Protein AF-A0A1V1PJM5-F1 (afdb_monomer_lite)

Radius of gyration: 12.9 Å; chains: 1; bounding box: 28×24×35 Å

Secondary structure (DSSP, 8-state):
-EEEEETTTTEEEEEEESSHHHHHHHHHHHHTS-TTSTT-PPPSEEEEEEEETTSSSPEEEEEEEEEEEETTEEEE--

Sequence (78 aa):
MFTIEDEAHAELQDGEFGTEQDAMTELRRRAAIPWNEEPNLAPCTNVLVEYDKTATPRRERSRRAILDISAEGVFWHT

pLDDT: mean 86.34, std 7.19, range [67.88, 94.31]

Foldseek 3Di:
DKWKALPVVRGTDDDDDPDPVRVVVVVVVLLPDQCLDPPRPFRAWIKIWDWDPVDVVIDTPDIDTAWGQDNVGIDGDD

Struct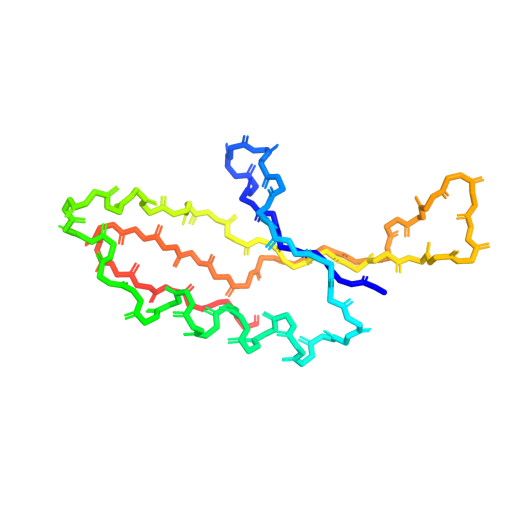ure (mmCIF, N/CA/C/O backbone):
data_AF-A0A1V1PJM5-F1
#
_entry.id   AF-A0A1V1PJM5-F1
#
loop_
_atom_site.group_PDB
_atom_site.id
_atom_site.type_symbol
_atom_site.label_atom_id
_atom_site.label_alt_id
_atom_site.label_comp_id
_atom_site.label_asym_id
_atom_site.label_entity_id
_atom_site.label_seq_id
_atom_site.pdbx_PDB_ins_code
_atom_site.Cartn_x
_atom_site.Cartn_y
_atom_site.Cartn_z
_atom_site.occupancy
_atom_site.B_iso_or_equiv
_atom_site.auth_seq_id
_atom_site.auth_comp_id
_atom_site.auth_asym_id
_atom_site.auth_atom_id
_atom_site.pdbx_PDB_model_num
ATOM 1 N N . MET A 1 1 ? -9.315 2.873 8.771 1.00 92.06 1 MET A N 1
ATOM 2 C CA . MET A 1 1 ? -8.507 3.921 8.096 1.00 92.06 1 MET A CA 1
ATOM 3 C C . MET A 1 1 ? -7.246 3.241 7.648 1.00 92.06 1 MET A C 1
ATOM 5 O O . MET A 1 1 ? -6.774 2.411 8.409 1.00 92.06 1 MET A O 1
ATOM 9 N N . PHE A 1 2 ? -6.731 3.561 6.472 1.00 93.69 2 PHE A N 1
ATOM 10 C CA . PHE A 1 2 ? -5.547 2.906 5.937 1.00 93.69 2 PHE A CA 1
ATOM 11 C C . PHE A 1 2 ? -4.447 3.927 5.661 1.00 93.69 2 PHE A C 1
ATOM 13 O O . PHE A 1 2 ? -4.749 5.055 5.276 1.00 93.69 2 PHE A O 1
ATOM 20 N N . THR A 1 3 ? -3.196 3.537 5.856 1.00 94.19 3 THR A N 1
ATOM 21 C CA . THR A 1 3 ? -2.005 4.298 5.457 1.00 94.19 3 THR A CA 1
ATOM 22 C C . THR A 1 3 ? -1.066 3.378 4.687 1.00 94.19 3 THR A C 1
ATOM 24 O O . THR A 1 3 ? -1.166 2.152 4.786 1.00 94.19 3 THR A O 1
ATOM 27 N N . ILE A 1 4 ? -0.179 3.974 3.895 1.00 92.56 4 ILE A N 1
ATOM 28 C CA . ILE A 1 4 ? 0.906 3.263 3.221 1.00 92.56 4 ILE A CA 1
ATOM 29 C C . ILE A 1 4 ? 2.201 3.703 3.898 1.00 92.56 4 ILE A C 1
ATOM 31 O O . ILE A 1 4 ? 2.445 4.903 4.004 1.00 92.56 4 ILE A O 1
ATOM 35 N N . GLU A 1 5 ? 3.022 2.764 4.351 1.00 91.19 5 GLU A N 1
ATOM 36 C CA . GLU A 1 5 ? 4.349 3.068 4.901 1.00 91.19 5 GLU A CA 1
ATOM 37 C C . GLU A 1 5 ? 5.421 2.436 4.015 1.00 91.19 5 GLU A C 1
ATOM 39 O O . GLU A 1 5 ? 5.223 1.336 3.501 1.00 91.19 5 GLU A O 1
ATOM 44 N N . ASP A 1 6 ? 6.549 3.118 3.841 1.00 86.06 6 ASP A N 1
ATOM 45 C CA . ASP A 1 6 ? 7.797 2.462 3.473 1.00 86.06 6 ASP A CA 1
ATOM 46 C C . ASP A 1 6 ? 8.426 1.881 4.743 1.00 86.06 6 ASP A C 1
ATOM 48 O O . ASP A 1 6 ? 9.010 2.599 5.560 1.00 86.06 6 ASP A O 1
ATOM 52 N N . GLU A 1 7 ? 8.272 0.574 4.935 1.00 84.94 7 GLU A N 1
ATOM 53 C CA . GLU A 1 7 ? 8.743 -0.108 6.139 1.00 84.94 7 GLU A CA 1
ATOM 54 C C . GLU A 1 7 ? 10.272 -0.093 6.248 1.00 84.94 7 GLU A C 1
ATOM 56 O O . GLU A 1 7 ? 10.805 0.030 7.352 1.00 84.94 7 GLU A O 1
ATOM 61 N N . ALA A 1 8 ? 10.986 -0.150 5.121 1.00 81.50 8 ALA A N 1
ATOM 62 C CA . ALA A 1 8 ? 12.447 -0.156 5.121 1.00 81.50 8 ALA A CA 1
ATOM 63 C C . ALA A 1 8 ? 13.029 1.177 5.616 1.00 81.50 8 ALA A C 1
ATOM 65 O O . ALA A 1 8 ? 14.097 1.205 6.232 1.00 81.50 8 ALA A O 1
ATOM 66 N N . HIS A 1 9 ? 12.308 2.273 5.374 1.00 81.94 9 HIS A N 1
ATOM 67 C CA . HIS A 1 9 ? 12.720 3.627 5.737 1.00 81.94 9 HIS A CA 1
ATOM 68 C C . HIS A 1 9 ? 11.973 4.186 6.957 1.00 81.94 9 HIS A C 1
ATOM 70 O O . HIS A 1 9 ? 12.249 5.311 7.373 1.00 81.94 9 HIS A O 1
ATOM 76 N N . ALA A 1 10 ? 11.061 3.405 7.552 1.00 82.88 10 ALA A N 1
ATOM 77 C CA . ALA A 1 10 ? 10.151 3.844 8.611 1.00 82.88 10 ALA A CA 1
ATOM 78 C C . ALA A 1 10 ? 9.419 5.156 8.254 1.00 82.88 10 ALA A C 1
ATOM 80 O O . ALA A 1 10 ? 9.205 6.024 9.105 1.00 82.88 10 ALA A O 1
ATOM 81 N N . GLU A 1 11 ? 9.059 5.301 6.979 1.00 83.69 11 GLU A N 1
ATOM 82 C CA . GLU A 1 11 ? 8.472 6.516 6.425 1.00 83.69 11 GLU A CA 1
ATOM 83 C C . GLU A 1 11 ? 6.984 6.305 6.148 1.00 83.69 11 GLU A C 1
ATOM 85 O O . GLU A 1 11 ? 6.589 5.423 5.387 1.00 83.69 11 GLU A O 1
ATOM 90 N N . LEU A 1 12 ? 6.136 7.146 6.742 1.00 84.88 12 LEU A N 1
ATOM 91 C CA . LEU A 1 12 ? 4.741 7.245 6.326 1.00 84.88 12 LEU A CA 1
ATOM 92 C C . LEU A 1 12 ? 4.702 7.899 4.949 1.00 84.88 12 LEU A C 1
ATOM 94 O O . LEU A 1 12 ? 5.058 9.067 4.813 1.00 84.88 12 LEU A O 1
ATOM 98 N N . GLN A 1 13 ? 4.235 7.171 3.942 1.00 82.12 13 GLN A N 1
ATOM 99 C CA . GLN A 1 13 ? 4.031 7.770 2.636 1.00 82.12 13 GLN A CA 1
ATOM 100 C C . GLN A 1 13 ? 2.708 8.529 2.638 1.00 82.12 13 GLN A C 1
ATOM 102 O O . GLN A 1 13 ? 1.682 7.995 3.065 1.00 82.12 13 GLN A O 1
ATOM 107 N N . ASP A 1 14 ? 2.737 9.764 2.136 1.00 79.06 14 ASP A N 1
ATOM 108 C CA . ASP A 1 14 ? 1.605 10.689 2.183 1.00 79.06 14 ASP A CA 1
ATOM 109 C C . ASP A 1 14 ? 0.270 10.030 1.791 1.00 79.06 14 ASP A C 1
ATOM 111 O O . ASP A 1 14 ? 0.141 9.389 0.738 1.00 79.06 14 ASP A O 1
ATOM 115 N N . GLY A 1 15 ? -0.732 10.224 2.657 1.00 83.12 15 GLY A N 1
ATOM 116 C CA . GLY A 1 15 ? -2.116 9.796 2.451 1.00 83.12 15 GLY A CA 1
ATOM 117 C C . GLY A 1 15 ? -2.730 9.049 3.639 1.00 83.12 15 GLY A C 1
ATOM 118 O O . GLY A 1 15 ? -2.192 8.061 4.131 1.00 83.12 15 GLY A O 1
ATOM 119 N N . GLU A 1 16 ? -3.924 9.483 4.057 1.00 92.19 16 GLU A N 1
ATOM 120 C CA . GLU A 1 16 ? -4.848 8.665 4.850 1.00 92.19 16 GLU A CA 1
ATOM 121 C C . GLU A 1 16 ? -6.009 8.230 3.944 1.00 92.19 16 GLU A C 1
ATOM 123 O O . GLU A 1 16 ? -6.702 9.061 3.354 1.00 92.19 16 GLU A O 1
ATOM 128 N N . PHE A 1 17 ? -6.256 6.926 3.855 1.00 93.69 17 PHE A N 1
ATOM 129 C CA . PHE A 1 17 ? -7.280 6.348 2.991 1.00 93.69 17 PHE A CA 1
ATOM 130 C C . PHE A 1 17 ? -8.489 5.873 3.804 1.00 93.69 17 PHE A C 1
ATOM 132 O O . PHE A 1 17 ? -8.375 5.286 4.891 1.00 93.69 17 PHE A O 1
ATOM 139 N N . GLY A 1 18 ? -9.685 6.140 3.275 1.00 92.62 18 GLY A N 1
ATOM 140 C CA . GLY A 1 18 ? -10.946 5.748 3.903 1.00 92.62 18 GLY A CA 1
ATOM 141 C C . GLY A 1 18 ? -11.177 4.241 3.847 1.00 92.62 18 GLY A C 1
ATOM 142 O O . GLY A 1 18 ? -11.625 3.653 4.835 1.00 92.62 18 GLY A O 1
ATOM 143 N N . THR A 1 19 ? -10.820 3.624 2.720 1.00 93.25 19 THR A N 1
ATOM 144 C CA . THR A 1 19 ? -11.002 2.195 2.450 1.00 93.25 19 THR A CA 1
ATOM 145 C C . THR A 1 19 ? -9.702 1.526 1.997 1.00 93.25 19 THR A C 1
ATOM 147 O O . THR A 1 19 ? -8.783 2.189 1.516 1.00 93.25 19 THR A O 1
ATOM 150 N N . GLU A 1 20 ? -9.635 0.197 2.120 1.00 92.69 20 GLU A N 1
ATOM 151 C CA . GLU A 1 20 ? -8.534 -0.604 1.567 1.00 92.69 20 GLU A CA 1
ATOM 152 C C . GLU A 1 20 ? -8.436 -0.417 0.049 1.00 92.69 20 GLU A C 1
ATOM 154 O O . GLU A 1 20 ? -7.344 -0.289 -0.494 1.00 92.69 20 GLU A O 1
ATOM 15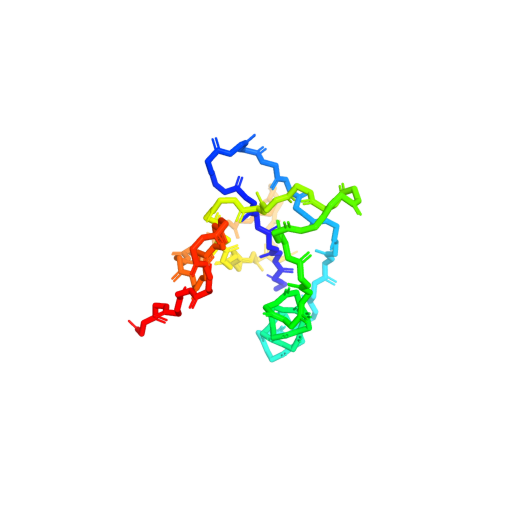9 N N . GLN A 1 21 ? -9.578 -0.314 -0.638 1.00 93.94 21 GLN A N 1
ATOM 160 C CA . GLN A 1 21 ? -9.626 -0.124 -2.085 1.00 93.94 21 GLN A CA 1
ATOM 161 C C . GLN A 1 21 ? -8.991 1.203 -2.527 1.00 93.94 21 GLN A C 1
ATOM 163 O O . GLN A 1 21 ? -8.324 1.237 -3.563 1.00 93.94 21 GLN A O 1
ATOM 168 N N . ASP A 1 22 ? -9.162 2.278 -1.755 1.00 94.12 22 ASP A N 1
ATOM 169 C CA . ASP A 1 22 ? -8.533 3.571 -2.046 1.00 94.12 22 ASP A CA 1
ATOM 170 C C . ASP A 1 22 ? -7.006 3.469 -1.921 1.00 94.12 22 ASP A C 1
ATOM 172 O O . ASP A 1 22 ? -6.280 3.880 -2.826 1.00 94.12 22 ASP A O 1
ATOM 176 N N . ALA A 1 23 ? -6.520 2.832 -0.851 1.00 93.00 23 ALA A N 1
ATOM 177 C CA . ALA A 1 23 ? -5.090 2.614 -0.642 1.00 93.00 23 ALA A CA 1
ATOM 178 C C . ALA A 1 23 ? -4.480 1.703 -1.723 1.00 93.00 23 ALA A C 1
ATOM 180 O O . ALA A 1 23 ? -3.419 1.997 -2.269 1.00 93.00 23 ALA A O 1
ATOM 181 N N . MET A 1 24 ? -5.184 0.636 -2.112 1.00 93.25 24 MET A N 1
ATOM 182 C CA . MET A 1 24 ? -4.772 -0.242 -3.212 1.00 93.25 24 MET A CA 1
ATOM 183 C C . MET A 1 24 ? -4.759 0.479 -4.565 1.00 93.25 24 MET A C 1
ATOM 185 O O . MET A 1 24 ? -3.934 0.169 -5.424 1.00 93.25 24 MET A O 1
ATOM 189 N N . THR A 1 25 ? -5.663 1.436 -4.779 1.00 93.81 25 THR A N 1
ATOM 190 C CA . THR A 1 25 ? -5.679 2.262 -5.997 1.00 93.81 25 THR A CA 1
ATOM 191 C C . THR A 1 25 ? -4.447 3.160 -6.055 1.00 93.81 25 THR A C 1
ATOM 193 O O . THR A 1 25 ? -3.811 3.245 -7.105 1.00 93.81 25 THR A O 1
ATOM 196 N N . GLU A 1 26 ? -4.054 3.754 -4.928 1.00 93.00 26 GLU A N 1
ATOM 197 C CA . GLU A 1 26 ? -2.818 4.533 -4.847 1.00 93.00 26 GLU A CA 1
ATOM 198 C C . GLU A 1 26 ? -1.570 3.658 -5.032 1.00 93.00 26 GLU A C 1
ATOM 200 O O . GLU A 1 26 ? -0.688 4.019 -5.808 1.00 93.00 26 GLU A O 1
ATOM 205 N N . LEU A 1 27 ? -1.511 2.473 -4.417 1.00 91.06 27 LEU A N 1
ATOM 206 C CA . LEU A 1 27 ? -0.409 1.525 -4.630 1.00 91.06 27 LEU A CA 1
ATOM 207 C C . LEU A 1 27 ? -0.272 1.135 -6.107 1.00 91.06 27 LEU A C 1
ATOM 209 O O . LEU A 1 27 ? 0.835 1.099 -6.638 1.00 91.06 27 LEU A O 1
ATOM 213 N N . ARG A 1 28 ? -1.389 0.909 -6.810 1.00 91.88 28 ARG A N 1
ATOM 214 C CA . ARG A 1 28 ? -1.380 0.649 -8.262 1.00 91.88 28 ARG A CA 1
ATOM 215 C C . ARG A 1 28 ? -0.890 1.852 -9.063 1.00 91.88 28 ARG A C 1
ATOM 217 O O . ARG A 1 28 ? -0.178 1.667 -10.045 1.00 91.88 28 ARG A O 1
ATOM 224 N N . ARG A 1 29 ? -1.246 3.073 -8.654 1.00 91.94 29 ARG A N 1
ATOM 225 C CA . ARG A 1 29 ? -0.735 4.304 -9.273 1.00 91.94 29 ARG A CA 1
ATOM 226 C C . ARG A 1 29 ? 0.780 4.420 -9.085 1.00 91.94 29 ARG A C 1
ATOM 228 O O . ARG A 1 29 ? 1.476 4.717 -10.049 1.00 91.94 29 ARG A O 1
ATOM 235 N N . ARG A 1 30 ? 1.290 4.149 -7.877 1.00 88.62 30 ARG A N 1
ATOM 236 C CA . ARG A 1 30 ? 2.729 4.165 -7.551 1.00 88.62 30 ARG A CA 1
ATOM 237 C C . ARG A 1 30 ? 3.497 3.083 -8.302 1.00 88.62 30 ARG A C 1
ATOM 239 O O . ARG A 1 30 ? 4.554 3.367 -8.847 1.00 88.62 30 ARG A O 1
ATOM 246 N N . ALA A 1 31 ? 2.934 1.885 -8.426 1.00 88.12 31 ALA A N 1
ATOM 247 C CA . ALA A 1 31 ? 3.498 0.796 -9.223 1.00 88.12 31 ALA A CA 1
ATOM 248 C C . ALA A 1 31 ? 3.687 1.141 -10.715 1.00 88.12 31 ALA A C 1
ATOM 250 O O . ALA A 1 31 ? 4.481 0.500 -11.393 1.00 88.12 31 ALA A O 1
ATOM 251 N N . ALA A 1 32 ? 2.960 2.127 -11.245 1.00 88.06 32 ALA A N 1
ATOM 252 C CA . ALA A 1 32 ? 3.080 2.549 -12.641 1.00 88.06 32 ALA A CA 1
ATOM 253 C C . ALA A 1 32 ? 4.142 3.644 -12.870 1.00 88.06 32 ALA A C 1
ATOM 255 O O . ALA A 1 32 ? 4.357 4.048 -14.012 1.00 88.06 32 ALA A O 1
ATOM 256 N N . ILE A 1 33 ? 4.775 4.157 -11.810 1.00 84.94 33 ILE A N 1
ATOM 257 C CA . ILE A 1 33 ? 5.814 5.187 -11.916 1.00 84.94 33 ILE A CA 1
ATOM 258 C C . ILE A 1 33 ? 7.133 4.526 -12.364 1.00 84.94 33 ILE A C 1
ATOM 260 O O . ILE A 1 33 ? 7.488 3.470 -11.838 1.00 84.94 33 ILE A O 1
ATOM 264 N N . PRO A 1 34 ? 7.880 5.120 -13.315 1.00 80.19 34 PRO A N 1
ATOM 265 C CA . PRO A 1 34 ? 9.214 4.650 -13.680 1.00 80.19 34 PRO A CA 1
ATOM 266 C C . PRO A 1 34 ? 10.218 5.035 -12.584 1.00 80.19 34 PRO A C 1
ATOM 268 O O . PRO A 1 34 ? 10.815 6.112 -12.594 1.00 80.19 34 PRO A O 1
ATOM 271 N N . TRP A 1 35 ? 10.370 4.153 -11.597 1.00 79.88 35 TRP A N 1
ATOM 272 C CA . TRP A 1 35 ? 11.275 4.328 -10.452 1.00 79.88 35 TRP A CA 1
ATOM 273 C C . TRP A 1 35 ? 12.756 4.105 -10.779 1.00 79.88 35 TRP A C 1
ATOM 275 O O . TRP A 1 35 ? 13.621 4.268 -9.926 1.00 79.88 35 TRP A O 1
ATOM 285 N N . ASN A 1 36 ? 13.054 3.707 -12.011 1.00 76.94 36 ASN A N 1
ATOM 286 C CA . ASN A 1 36 ? 14.403 3.538 -12.539 1.00 76.94 36 ASN A CA 1
ATOM 287 C C . ASN A 1 36 ? 14.950 4.813 -13.215 1.00 76.94 36 ASN A C 1
ATOM 289 O O . ASN A 1 36 ? 16.051 4.775 -13.762 1.00 76.94 36 ASN A O 1
ATOM 293 N N . GLU A 1 37 ? 14.198 5.918 -13.203 1.00 76.44 37 GLU A N 1
ATOM 294 C CA . GLU A 1 37 ? 14.570 7.196 -13.818 1.00 76.44 37 GLU A CA 1
ATOM 295 C C . GLU A 1 37 ? 14.650 8.312 -12.765 1.00 76.44 37 GLU A C 1
ATOM 297 O O . GLU A 1 37 ? 13.789 8.426 -11.889 1.00 76.44 37 GLU A O 1
ATOM 302 N N . GLU A 1 38 ? 15.667 9.176 -12.855 1.00 71.00 38 GLU A N 1
ATOM 303 C CA . GLU A 1 38 ? 15.744 10.375 -12.010 1.00 71.00 38 GLU A CA 1
ATOM 304 C C . GLU A 1 38 ? 14.522 11.290 -12.255 1.00 71.00 38 GLU A C 1
ATOM 306 O O . GLU A 1 38 ? 14.116 11.463 -13.407 1.00 71.00 38 GLU A O 1
ATOM 311 N N . PRO A 1 39 ? 13.930 11.921 -11.218 1.00 76.12 39 PRO A N 1
ATOM 312 C CA . PRO A 1 39 ? 14.365 11.992 -9.818 1.00 76.12 39 PRO A CA 1
ATOM 313 C C . PRO A 1 39 ? 13.690 10.957 -8.893 1.00 76.12 39 PRO A C 1
ATOM 315 O O . PRO A 1 39 ? 13.688 11.139 -7.676 1.00 76.12 39 PRO A O 1
ATOM 318 N N . ASN A 1 40 ? 13.055 9.918 -9.438 1.00 68.31 40 ASN A N 1
ATOM 319 C CA . ASN A 1 40 ? 12.207 9.019 -8.659 1.00 68.31 40 ASN A CA 1
ATOM 320 C C . ASN A 1 40 ? 13.064 8.037 -7.839 1.00 68.31 40 ASN A C 1
ATOM 322 O O . ASN A 1 40 ? 13.652 7.115 -8.394 1.00 68.31 40 ASN A O 1
ATOM 326 N N . LEU A 1 41 ? 13.112 8.201 -6.514 1.00 69.12 41 LEU A N 1
ATOM 327 C CA . LEU A 1 41 ? 13.692 7.200 -5.613 1.00 69.12 41 LEU A CA 1
ATOM 328 C C . LEU A 1 41 ? 12.632 6.133 -5.300 1.00 69.12 41 LEU A C 1
ATOM 330 O O . LEU A 1 41 ? 11.578 6.465 -4.761 1.00 69.12 41 LEU A O 1
ATOM 334 N N . ALA A 1 42 ? 12.894 4.873 -5.652 1.00 67.88 42 ALA A N 1
ATOM 335 C CA . ALA A 1 42 ? 11.967 3.769 -5.407 1.00 67.88 42 ALA A CA 1
ATOM 336 C C . ALA A 1 42 ? 11.679 3.589 -3.899 1.00 67.88 42 ALA A C 1
ATOM 338 O O . ALA A 1 42 ? 12.637 3.431 -3.137 1.00 67.88 42 ALA A O 1
ATOM 339 N N . PRO A 1 43 ? 10.406 3.553 -3.459 1.00 68.62 43 PRO A N 1
ATOM 340 C CA . PRO A 1 43 ? 10.078 3.120 -2.104 1.00 68.62 43 PRO A CA 1
ATOM 341 C C . PRO A 1 43 ? 10.331 1.615 -1.981 1.00 68.62 43 PRO A C 1
ATOM 343 O O . PRO A 1 43 ? 9.814 0.846 -2.787 1.00 68.62 43 PRO A O 1
ATOM 346 N N . CYS A 1 44 ? 11.108 1.174 -0.994 1.00 77.62 44 CYS A N 1
ATOM 347 C CA . CYS A 1 44 ? 11.594 -0.208 -0.951 1.00 77.62 44 CYS A CA 1
ATOM 348 C C . CYS A 1 44 ? 10.464 -1.210 -0.698 1.00 77.62 44 CYS A C 1
ATOM 350 O O . CYS A 1 44 ? 10.163 -2.029 -1.566 1.00 77.62 44 CYS A O 1
ATOM 352 N N . THR A 1 45 ? 9.824 -1.120 0.470 1.00 82.88 45 THR A N 1
ATOM 353 C CA . THR A 1 45 ? 8.791 -2.074 0.893 1.00 82.88 45 THR A CA 1
ATOM 354 C C . THR A 1 45 ? 7.573 -1.320 1.381 1.00 82.88 45 THR A C 1
ATOM 356 O O . THR A 1 45 ? 7.556 -0.765 2.477 1.00 82.88 45 THR A O 1
ATOM 359 N N . ASN A 1 46 ? 6.531 -1.313 0.556 1.00 84.06 46 ASN A N 1
ATOM 360 C CA . ASN A 1 46 ? 5.278 -0.650 0.868 1.00 84.06 46 ASN A CA 1
ATOM 361 C C . ASN A 1 46 ? 4.378 -1.603 1.654 1.00 84.06 46 ASN A C 1
ATOM 363 O O . ASN A 1 46 ? 3.910 -2.634 1.143 1.00 84.06 46 ASN A O 1
ATOM 367 N N . VAL A 1 47 ? 4.087 -1.213 2.889 1.00 87.94 47 VAL A N 1
ATOM 368 C CA . VAL A 1 47 ? 3.134 -1.893 3.759 1.00 87.94 47 VAL A CA 1
ATOM 369 C C . VAL A 1 47 ? 1.820 -1.125 3.804 1.00 87.94 47 VAL A C 1
ATOM 371 O O . VAL A 1 47 ? 1.793 0.102 3.872 1.00 87.94 47 VAL A O 1
ATOM 374 N N . LEU A 1 48 ? 0.712 -1.859 3.773 1.00 92.25 48 LEU A N 1
ATOM 375 C CA . LEU A 1 48 ? -0.616 -1.324 4.031 1.00 92.25 48 LEU A CA 1
ATOM 376 C C . LEU A 1 48 ? -0.949 -1.533 5.507 1.00 92.25 48 LEU A C 1
ATOM 378 O O . LEU A 1 48 ? -1.018 -2.676 5.973 1.00 92.25 48 LEU A O 1
ATOM 382 N N . VAL A 1 49 ? -1.184 -0.437 6.224 1.00 92.38 49 VAL A N 1
ATOM 383 C CA . VAL A 1 49 ? -1.504 -0.461 7.654 1.00 92.38 49 VAL A CA 1
ATOM 384 C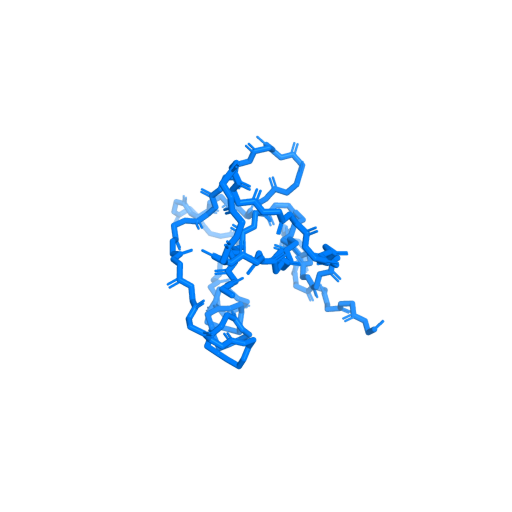 C . VAL A 1 49 ? -2.937 0.000 7.867 1.00 92.38 49 VAL A C 1
ATOM 386 O O . VAL A 1 49 ? -3.344 1.063 7.402 1.00 92.38 49 VAL A O 1
ATOM 389 N N . GLU A 1 50 ? -3.726 -0.807 8.568 1.00 94.31 50 GLU A N 1
ATOM 390 C CA . GLU A 1 50 ? -5.089 -0.480 8.964 1.00 94.31 50 GLU A CA 1
ATOM 391 C C . GLU A 1 50 ? -5.119 -0.009 10.419 1.00 94.31 50 GLU A C 1
ATOM 393 O O . GLU A 1 50 ? -4.660 -0.700 11.327 1.00 94.31 50 GLU A O 1
ATOM 398 N N . TYR A 1 51 ? -5.771 1.123 10.662 1.00 92.88 51 TYR A N 1
ATOM 399 C CA . TYR A 1 51 ? -6.011 1.667 11.991 1.00 92.88 51 TYR A CA 1
ATOM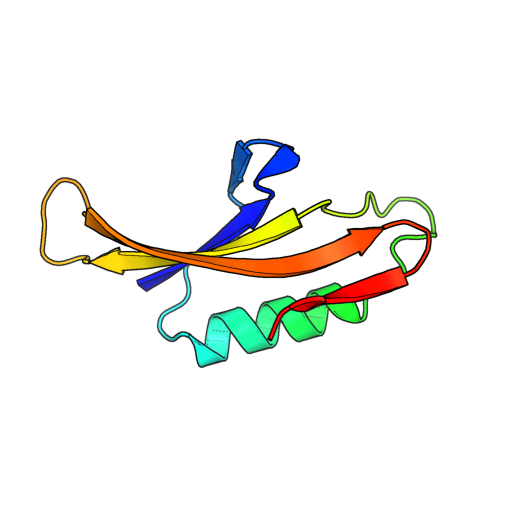 400 C C . TYR A 1 51 ? -7.490 1.690 12.370 1.00 92.88 51 TYR A C 1
ATOM 402 O O . TYR A 1 51 ? -8.365 2.101 11.589 1.00 92.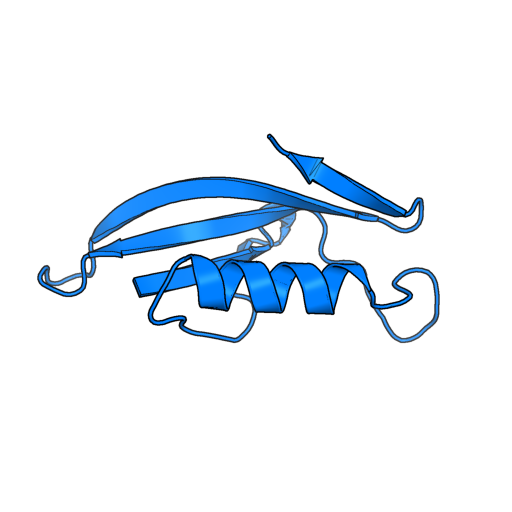88 51 TYR A O 1
ATOM 410 N N . ASP A 1 52 ? -7.728 1.363 13.640 1.00 90.69 52 ASP A N 1
ATOM 411 C CA . ASP A 1 52 ? -8.946 1.673 14.368 1.00 90.69 52 ASP A CA 1
ATOM 412 C C . ASP A 1 52 ? -8.945 3.138 14.822 1.00 90.69 52 ASP A C 1
ATOM 414 O O . ASP A 1 52 ? -8.135 3.549 15.660 1.00 90.69 52 ASP A O 1
ATOM 418 N N . LYS A 1 53 ? -9.880 3.925 14.283 1.00 87.94 53 LYS A N 1
ATOM 419 C CA . LYS A 1 53 ? -10.054 5.337 14.646 1.00 87.94 53 LYS A CA 1
ATOM 420 C C . LYS A 1 53 ? -10.936 5.551 15.878 1.00 87.94 53 LYS A C 1
ATOM 422 O O . LYS A 1 53 ? -11.049 6.692 16.314 1.00 87.94 53 LYS A O 1
ATOM 427 N N . THR A 1 54 ? -11.581 4.516 16.422 1.00 89.88 54 THR A N 1
ATOM 428 C CA . THR A 1 54 ? -12.451 4.671 17.602 1.00 89.88 54 THR A CA 1
ATOM 429 C C . THR A 1 54 ? -11.685 4.590 18.924 1.00 89.88 54 THR A C 1
ATOM 431 O O . THR A 1 54 ? -12.259 4.880 19.969 1.00 89.88 54 THR A O 1
ATOM 434 N N . ALA A 1 55 ? -10.409 4.191 18.897 1.00 84.38 55 ALA A N 1
ATOM 435 C CA . ALA A 1 55 ? -9.526 4.133 20.061 1.00 84.38 55 ALA A CA 1
ATOM 436 C C . ALA A 1 55 ? -8.592 5.357 20.128 1.00 84.38 55 ALA A C 1
ATOM 438 O O . ALA A 1 55 ? -8.160 5.867 19.092 1.00 84.38 55 ALA A O 1
ATOM 439 N N . THR A 1 56 ? -8.248 5.787 21.348 1.00 82.88 56 THR A N 1
ATOM 440 C CA . THR A 1 56 ? -7.279 6.866 21.603 1.00 82.88 56 THR A CA 1
ATOM 441 C C . THR A 1 56 ? -6.187 6.366 22.563 1.00 82.88 56 THR A C 1
ATOM 443 O O . THR A 1 56 ? -6.511 6.086 23.719 1.00 82.88 56 THR A O 1
ATOM 446 N N . PRO A 1 57 ? 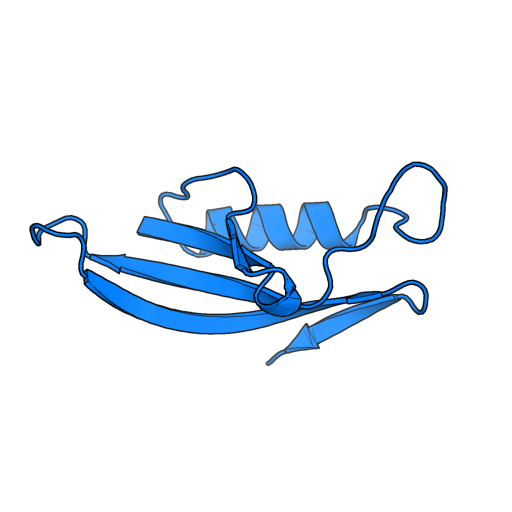-4.912 6.266 22.128 1.00 85.19 57 PRO A N 1
ATOM 447 C CA . PRO A 1 57 ? -4.426 6.521 20.766 1.00 85.19 57 PRO A CA 1
ATOM 448 C C . PRO A 1 57 ? -4.986 5.516 19.745 1.00 85.19 57 PRO A C 1
ATOM 450 O O . PRO A 1 57 ? -5.484 4.452 20.121 1.00 85.19 57 PRO A O 1
ATOM 453 N N . ARG A 1 58 ? -4.911 5.872 18.453 1.00 87.88 58 ARG A N 1
ATOM 454 C CA . ARG A 1 58 ? -5.331 4.994 17.349 1.00 87.88 58 ARG A CA 1
ATOM 455 C C . ARG A 1 58 ? -4.639 3.641 17.498 1.00 87.88 58 ARG A C 1
ATOM 457 O O . ARG A 1 58 ? -3.443 3.582 17.778 1.00 87.88 58 ARG A O 1
ATOM 464 N N . ARG A 1 59 ? -5.389 2.560 17.306 1.00 91.69 59 ARG A N 1
ATOM 465 C CA . ARG A 1 59 ? -4.870 1.195 17.439 1.00 91.69 59 ARG A CA 1
ATOM 466 C C . ARG A 1 59 ? -4.643 0.596 16.057 1.00 91.69 59 ARG A C 1
ATOM 468 O O . ARG A 1 59 ? -5.572 0.574 15.255 1.00 91.69 59 ARG A O 1
ATOM 475 N N . GLU A 1 60 ? -3.444 0.085 15.796 1.00 93.19 60 GLU A N 1
ATOM 476 C CA . GLU A 1 60 ? -3.175 -0.730 14.605 1.00 93.19 60 GLU A CA 1
ATOM 477 C C . GLU A 1 60 ? -4.028 -2.011 14.663 1.00 93.19 60 GLU A C 1
ATOM 479 O O . GLU A 1 60 ? -4.057 -2.714 15.679 1.00 93.19 60 GLU A O 1
ATOM 484 N N . ARG A 1 61 ? -4.783 -2.272 13.594 1.00 92.69 61 ARG A N 1
ATOM 485 C CA . ARG A 1 61 ? -5.596 -3.482 13.415 1.00 92.69 61 ARG A CA 1
ATOM 486 C C . ARG A 1 61 ? -4.861 -4.527 12.597 1.00 92.69 61 ARG A C 1
ATOM 488 O O . ARG A 1 61 ? -4.910 -5.703 12.944 1.00 92.69 61 ARG A O 1
ATOM 495 N N . SER A 1 62 ? -4.212 -4.101 11.520 1.00 93.31 62 SER A N 1
ATOM 496 C CA . SER A 1 62 ? -3.462 -4.982 10.635 1.00 93.31 62 SER A CA 1
ATOM 497 C C . SER A 1 62 ? -2.329 -4.228 9.941 1.00 93.31 62 SER A C 1
ATOM 499 O O . SER A 1 62 ? -2.410 -3.018 9.741 1.00 93.31 62 SER A O 1
ATOM 501 N N . ARG A 1 63 ? -1.286 -4.971 9.570 1.00 93.62 63 ARG A N 1
ATOM 502 C CA . ARG A 1 63 ? -0.137 -4.531 8.774 1.00 93.62 63 ARG A CA 1
ATOM 503 C C . ARG A 1 63 ? 0.215 -5.659 7.823 1.00 93.62 63 ARG A C 1
ATOM 505 O O . ARG A 1 63 ? 0.341 -6.805 8.257 1.00 93.62 63 ARG A O 1
ATOM 512 N N . ARG A 1 64 ? 0.333 -5.354 6.535 1.00 92.94 64 ARG A N 1
ATOM 513 C CA . ARG A 1 64 ? 0.671 -6.338 5.500 1.00 92.94 64 ARG A CA 1
ATOM 514 C C . ARG A 1 64 ? 1.609 -5.712 4.480 1.00 92.94 64 ARG A C 1
ATOM 516 O O . ARG A 1 64 ? 1.321 -4.621 3.998 1.00 92.94 64 ARG A O 1
ATOM 523 N N . ALA A 1 65 ? 2.686 -6.410 4.135 1.00 90.56 65 ALA A N 1
ATOM 524 C CA . ALA A 1 65 ? 3.474 -6.082 2.953 1.00 90.56 65 ALA A CA 1
ATOM 525 C C . ALA A 1 65 ? 2.617 -6.337 1.712 1.00 90.56 65 ALA A C 1
ATOM 527 O O . ALA A 1 65 ? 2.003 -7.397 1.596 1.00 90.56 65 ALA A O 1
ATOM 528 N N . ILE A 1 66 ? 2.533 -5.347 0.825 1.00 90.50 66 ILE A N 1
ATOM 529 C CA . ILE A 1 66 ? 1.699 -5.428 -0.381 1.00 90.50 66 ILE A CA 1
ATOM 530 C C . ILE A 1 66 ? 2.537 -5.263 -1.643 1.00 90.50 66 ILE A C 1
ATOM 532 O O . ILE A 1 66 ? 2.260 -5.919 -2.648 1.00 90.50 66 ILE A O 1
ATOM 536 N N . LEU A 1 67 ? 3.538 -4.383 -1.608 1.00 89.94 67 LEU A N 1
ATOM 537 C CA . LEU A 1 67 ? 4.237 -3.956 -2.811 1.00 89.94 67 LEU A CA 1
ATOM 538 C C . LEU A 1 67 ? 5.700 -3.629 -2.517 1.00 89.94 67 LEU A C 1
ATOM 540 O O . LEU A 1 67 ? 5.976 -2.661 -1.814 1.00 89.94 67 LEU A O 1
ATOM 544 N N . ASP A 1 68 ? 6.622 -4.363 -3.127 1.00 88.88 68 ASP A N 1
ATOM 545 C CA . ASP A 1 68 ? 8.022 -3.945 -3.201 1.00 88.88 68 ASP A CA 1
ATOM 546 C C . ASP A 1 68 ? 8.276 -3.224 -4.522 1.00 88.88 68 ASP A C 1
ATOM 548 O O . ASP A 1 68 ? 7.806 -3.650 -5.585 1.00 88.88 68 ASP A O 1
ATOM 552 N N . ILE A 1 69 ? 9.031 -2.130 -4.459 1.00 84.56 69 ILE A N 1
ATOM 553 C CA . ILE A 1 69 ? 9.478 -1.401 -5.642 1.00 84.56 69 ILE A CA 1
ATOM 554 C C . ILE A 1 69 ? 10.996 -1.269 -5.575 1.00 84.56 69 ILE A C 1
ATOM 556 O O . ILE A 1 69 ? 11.572 -0.816 -4.589 1.00 84.56 69 ILE A O 1
ATOM 560 N N . SER A 1 70 ? 11.663 -1.658 -6.655 1.00 81.00 70 SER A N 1
ATOM 561 C CA . SER A 1 70 ? 13.101 -1.484 -6.818 1.00 81.00 70 SER A CA 1
ATOM 562 C C . SER A 1 70 ? 13.426 -1.031 -8.240 1.00 81.00 70 SER A C 1
ATOM 564 O O . SER A 1 70 ? 12.554 -0.957 -9.108 1.00 81.00 70 SER A O 1
ATOM 566 N N . ALA A 1 71 ? 14.704 -0.757 -8.506 1.00 73.00 71 ALA A N 1
ATOM 567 C CA . ALA A 1 71 ? 15.173 -0.479 -9.862 1.00 73.00 71 ALA A CA 1
ATOM 568 C C . ALA A 1 71 ? 14.937 -1.656 -10.835 1.00 73.00 71 ALA A C 1
ATOM 570 O O . ALA A 1 71 ? 14.890 -1.446 -12.044 1.00 73.00 71 ALA A O 1
ATOM 571 N N . GLU A 1 72 ? 14.783 -2.883 -10.324 1.00 79.06 72 GLU A N 1
ATOM 572 C CA . GLU A 1 72 ? 14.506 -4.081 -11.128 1.00 79.06 72 GLU A CA 1
ATOM 573 C C . GLU A 1 72 ? 13.028 -4.190 -11.528 1.00 79.06 72 GLU A C 1
ATOM 575 O O . GLU A 1 72 ? 12.694 -4.905 -12.474 1.00 79.06 72 GLU A O 1
ATOM 580 N N . GLY A 1 73 ? 12.144 -3.469 -10.834 1.00 79.81 73 GLY A N 1
ATOM 581 C CA . GLY A 1 73 ? 10.720 -3.429 -11.128 1.00 79.81 73 GLY A CA 1
ATOM 582 C C . GLY A 1 73 ? 9.845 -3.466 -9.881 1.00 79.81 73 GLY A C 1
ATOM 583 O O . GLY A 1 73 ? 10.240 -3.063 -8.789 1.00 79.81 73 GLY A O 1
ATOM 584 N N . VAL A 1 74 ? 8.614 -3.932 -10.078 1.00 88.69 74 VAL A N 1
ATOM 585 C CA . VAL A 1 74 ? 7.545 -3.916 -9.080 1.00 88.69 74 VAL A CA 1
ATOM 586 C C . VAL A 1 74 ? 7.107 -5.339 -8.761 1.00 88.69 74 VAL A C 1
ATOM 588 O O . VAL A 1 74 ? 6.770 -6.101 -9.671 1.00 88.69 74 VAL A O 1
ATOM 591 N N . PHE A 1 75 ? 7.047 -5.674 -7.474 1.00 89.81 75 PHE A N 1
ATOM 592 C CA . PHE A 1 75 ? 6.708 -7.009 -6.988 1.00 89.81 75 PHE A CA 1
ATOM 593 C C . PHE A 1 75 ? 5.517 -6.934 -6.030 1.00 89.81 75 PHE A C 1
ATOM 595 O O . PHE A 1 75 ? 5.565 -6.250 -5.011 1.00 89.81 75 PHE A O 1
ATOM 602 N N . TRP A 1 76 ? 4.430 -7.629 -6.369 1.00 90.25 76 TRP A N 1
ATOM 603 C CA . TRP A 1 76 ? 3.215 -7.675 -5.552 1.00 90.25 76 TRP A CA 1
ATOM 604 C C . TRP A 1 76 ? 3.211 -8.906 -4.650 1.00 90.25 76 TRP A C 1
ATOM 606 O O . TRP A 1 76 ? 3.455 -10.017 -5.125 1.00 90.25 76 TRP A O 1
ATOM 616 N N . HIS A 1 77 ? 2.855 -8.713 -3.382 1.00 86.94 77 HIS A N 1
ATOM 617 C CA . HIS A 1 77 ? 2.652 -9.798 -2.421 1.00 86.94 77 HIS A CA 1
ATOM 618 C C . HIS A 1 77 ? 1.179 -10.233 -2.399 1.00 86.94 77 HIS A C 1
ATOM 620 O O . HIS A 1 77 ? 0.281 -9.388 -2.438 1.00 86.94 77 HIS A O 1
ATOM 626 N N . THR A 1 78 ? 0.932 -11.547 -2.379 1.00 72.50 78 THR A N 1
ATOM 627 C CA . THR A 1 78 ? -0.413 -12.164 -2.317 1.00 72.50 78 THR A CA 1
ATOM 628 C C . THR A 1 78 ? -0.833 -12.515 -0.904 1.00 72.50 78 THR A C 1
ATOM 630 O O . THR A 1 78 ? 0.015 -13.106 -0.198 1.00 72.50 78 THR A O 1
#